Protein AF-A0A5K0XLF0-F1 (afdb_monomer)

Foldseek 3Di:
DCADPPPRHRNPDCVSDDDDVVVVVVCCVVCVPVVVVPPD

Nearest PDB structures (foldseek):
  4s3o-assembly2_B  TM=9.727E-01  e=1.489E-02  Homo sapiens
  6wi7-assembly1_A  TM=9.877E-01  e=5.764E-02  Homo sapiens
  7zuw-assembly1_CC  TM=2.845E-01  e=7.093E+00  Saccharomyces cerevisiae

Mean predicted aligned error: 5.41 Å

Solvent-accessible surface area (backbone atoms only — not comparable to full-atom values): 2703 Å² total; per-residue (Å²): 128,54,41,38,91,90,76,61,51,77,37,89,45,76,84,76,57,76,89,58,69,66,60,52,51,50,48,45,71,76,42,77,63,49,74,76,74,64,77,12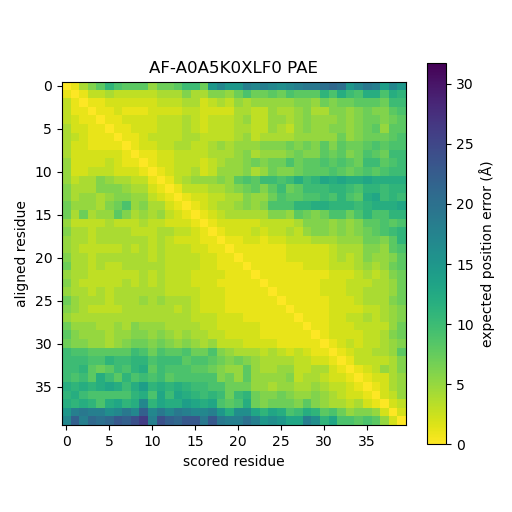4

Sequence (40 aa):
NNECPACRTHCASRRSLRDDPNYD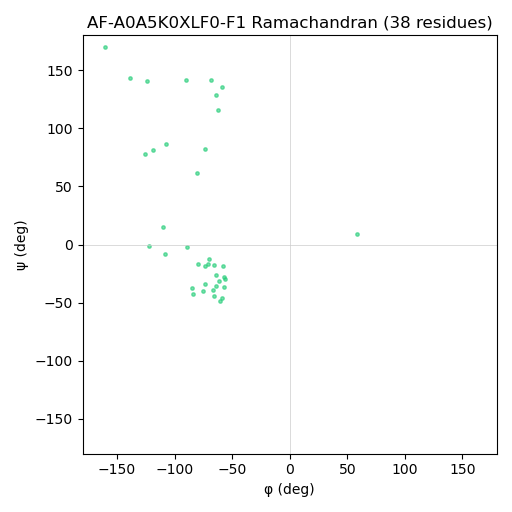ALIAAIYPDIDKYEEE

Organism: NCBI:txid210225

pLDDT: mean 87.59, std 8.04, range [58.0, 96.06]

Radius of gyration: 13.95 Å; Cα contacts (8 Å, |Δi|>4): 17; chains: 1; bounding box: 27×18×32 Å

Secondary structure (DSSP, 8-state):
--B-TTT--B--SGGG----HHHHHHHHHH-TTGGGTS--

Structure (mmCIF, N/CA/C/O backbone):
data_AF-A0A5K0XLF0-F1
#
_entry.id   AF-A0A5K0XLF0-F1
#
loop_
_atom_site.group_PDB
_atom_site.id
_atom_site.type_symbol
_atom_site.label_atom_id
_atom_site.label_alt_id
_atom_site.label_comp_id
_atom_site.label_asym_id
_atom_site.label_entity_id
_atom_site.label_seq_id
_atom_site.pdbx_PDB_ins_code
_atom_site.Cartn_x
_atom_site.Cartn_y
_atom_site.Cartn_z
_atom_site.occupancy
_atom_site.B_iso_or_equiv
_atom_site.auth_seq_id
_atom_site.auth_comp_id
_atom_site.auth_asym_id
_atom_site.auth_atom_id
_atom_site.pdbx_PDB_model_num
ATOM 1 N N . ASN A 1 1 ? 18.406 -0.205 -11.177 1.00 68.75 1 ASN A N 1
ATOM 2 C CA . ASN A 1 1 ? 17.508 -0.367 -12.335 1.00 68.75 1 ASN A CA 1
ATOM 3 C C . ASN A 1 1 ? 16.267 0.466 -12.141 1.00 68.75 1 ASN A C 1
ATOM 5 O O . ASN A 1 1 ? 15.631 0.358 -11.103 1.00 68.75 1 ASN A O 1
ATOM 9 N N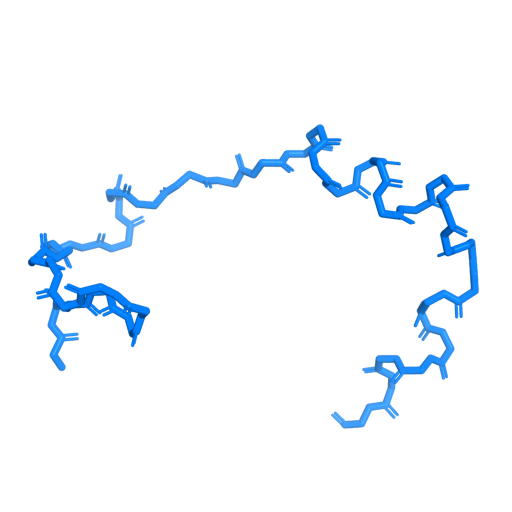 . ASN A 1 2 ? 15.942 1.290 -13.131 1.00 85.31 2 ASN A N 1
ATOM 10 C CA . ASN A 1 2 ? 14.677 2.014 -13.217 1.00 85.31 2 ASN A CA 1
ATOM 11 C C . ASN A 1 2 ? 13.614 1.057 -13.769 1.00 85.31 2 ASN A C 1
ATOM 13 O O . ASN A 1 2 ? 13.119 1.246 -14.871 1.00 85.31 2 ASN A O 1
ATOM 17 N N . GLU A 1 3 ? 13.341 -0.037 -13.062 1.00 92.69 3 GLU A N 1
ATOM 18 C CA . GLU A 1 3 ? 12.461 -1.121 -13.507 1.00 92.69 3 GLU A CA 1
ATOM 19 C C . GLU A 1 3 ? 11.597 -1.585 -12.337 1.00 92.69 3 GLU A C 1
ATOM 21 O O . GLU A 1 3 ? 12.057 -1.624 -11.196 1.00 92.69 3 GLU A O 1
ATOM 26 N N . CYS A 1 4 ? 10.345 -1.939 -12.617 1.00 89.31 4 CYS A N 1
ATOM 27 C CA . CYS A 1 4 ? 9.461 -2.517 -11.616 1.00 89.31 4 CYS A CA 1
ATOM 28 C C . CYS A 1 4 ? 10.009 -3.881 -11.152 1.00 89.31 4 CYS A C 1
ATOM 30 O O . CYS A 1 4 ? 10.248 -4.746 -11.999 1.00 89.31 4 CYS A O 1
ATOM 32 N N . PRO A 1 5 ? 10.153 -4.130 -9.839 1.00 90.88 5 PRO A N 1
ATOM 33 C CA . PRO A 1 5 ? 10.672 -5.402 -9.335 1.00 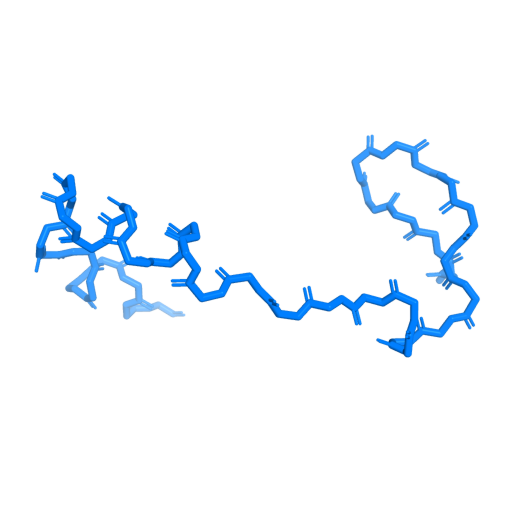90.88 5 PRO A CA 1
ATOM 34 C C . PRO A 1 5 ? 9.762 -6.599 -9.656 1.00 90.88 5 PRO A C 1
ATOM 36 O O . PRO A 1 5 ? 10.256 -7.714 -9.787 1.00 90.88 5 PRO A O 1
ATOM 39 N N . ALA A 1 6 ? 8.455 -6.379 -9.835 1.00 93.50 6 ALA A N 1
ATOM 40 C CA . ALA A 1 6 ? 7.493 -7.447 -10.110 1.00 93.50 6 ALA A CA 1
ATOM 41 C C . ALA A 1 6 ? 7.416 -7.832 -11.599 1.00 93.50 6 ALA A C 1
ATOM 43 O O . ALA A 1 6 ? 7.359 -9.011 -11.933 1.00 93.50 6 ALA A O 1
ATOM 44 N N . CYS A 1 7 ? 7.411 -6.847 -12.505 1.00 94.19 7 CYS A N 1
ATOM 45 C CA . CYS A 1 7 ? 7.144 -7.075 -13.933 1.00 94.19 7 CYS A CA 1
ATOM 46 C C . CYS A 1 7 ? 8.263 -6.617 -14.881 1.00 94.19 7 CYS A C 1
ATOM 48 O O . CYS A 1 7 ? 8.134 -6.782 -16.090 1.00 94.19 7 CYS A O 1
ATOM 50 N N . ARG A 1 8 ? 9.356 -6.044 -14.357 1.00 89.81 8 ARG A N 1
ATOM 51 C CA . ARG A 1 8 ? 10.517 -5.511 -15.103 1.00 89.81 8 ARG A CA 1
ATOM 52 C C . ARG A 1 8 ? 10.214 -4.407 -16.123 1.00 89.81 8 ARG A C 1
ATOM 54 O O . ARG A 1 8 ? 11.107 -3.986 -16.849 1.00 89.81 8 ARG A O 1
ATOM 61 N N . THR A 1 9 ? 8.992 -3.879 -1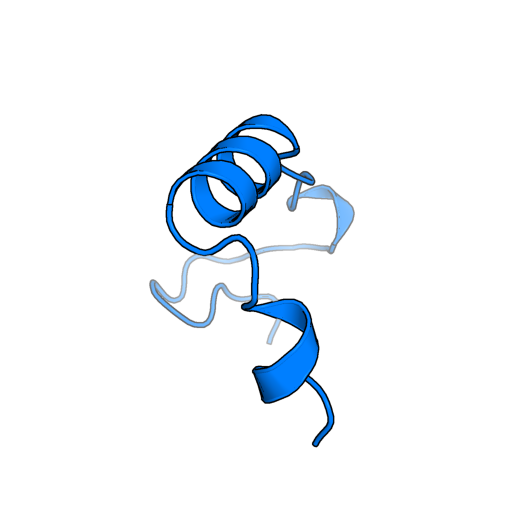6.154 1.00 91.00 9 THR A N 1
ATOM 62 C CA . THR A 1 9 ? 8.660 -2.687 -16.944 1.00 91.00 9 THR A CA 1
ATOM 63 C C . THR A 1 9 ? 9.523 -1.508 -16.505 1.00 91.00 9 THR A C 1
ATOM 65 O O . THR A 1 9 ? 9.666 -1.259 -15.307 1.00 91.00 9 THR A O 1
ATOM 68 N N . HIS A 1 10 ? 10.068 -0.758 -17.464 1.00 90.38 10 HIS A N 1
ATOM 69 C CA . HIS A 1 10 ? 10.892 0.414 -17.181 1.00 90.38 10 HIS A CA 1
ATOM 70 C C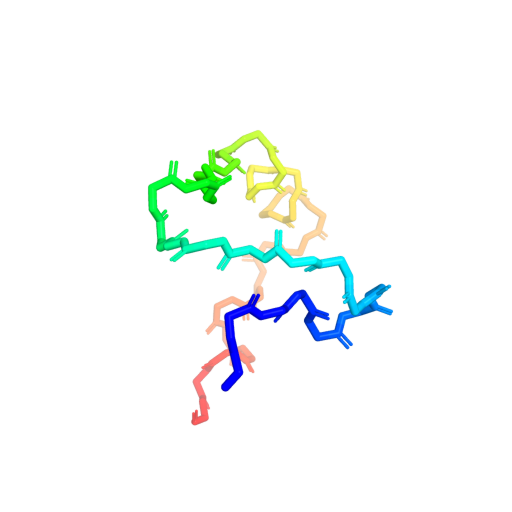 . HIS A 1 10 ? 10.088 1.492 -16.427 1.00 90.38 10 HIS A C 1
ATOM 72 O O . HIS A 1 10 ? 9.137 2.072 -16.951 1.00 90.38 10 HIS A O 1
ATOM 78 N N . CYS A 1 11 ? 10.490 1.770 -15.190 1.00 89.88 11 CYS A N 1
ATOM 79 C CA . CYS A 1 11 ? 9.958 2.790 -14.298 1.00 89.88 11 CYS A CA 1
ATOM 80 C C . CYS A 1 11 ? 10.981 3.928 -14.183 1.00 89.88 11 CYS A C 1
ATOM 82 O O . CYS A 1 11 ? 11.829 3.934 -13.292 1.00 89.88 11 CYS A O 1
ATOM 84 N N . ALA A 1 12 ? 10.906 4.885 -15.112 1.00 85.19 12 ALA A N 1
ATOM 85 C CA . ALA A 1 12 ? 11.936 5.902 -15.352 1.00 85.19 12 ALA A CA 1
ATOM 86 C C . ALA A 1 12 ? 12.312 6.751 -14.124 1.00 85.19 12 ALA A C 1
ATOM 88 O O . ALA A 1 12 ? 13.437 7.238 -14.033 1.00 85.19 12 ALA A O 1
ATOM 89 N N . SER A 1 13 ? 11.379 6.968 -13.194 1.00 85.69 13 SER A N 1
ATOM 90 C CA . SER A 1 13 ? 11.648 7.660 -11.932 1.00 85.69 13 SER A CA 1
ATOM 91 C C . SER A 1 13 ? 10.576 7.343 -10.892 1.00 85.69 13 SER A C 1
ATOM 93 O O . SER A 1 13 ? 9.500 6.851 -11.231 1.00 85.69 13 SER A O 1
ATOM 95 N N . ARG A 1 14 ? 10.809 7.745 -9.636 1.00 81.31 14 ARG A N 1
ATOM 96 C CA . ARG A 1 14 ? 9.783 7.715 -8.577 1.00 81.31 14 ARG A CA 1
ATOM 97 C C . ARG A 1 14 ? 8.525 8.528 -8.910 1.00 81.31 14 ARG A C 1
ATOM 99 O O . ARG A 1 14 ? 7.495 8.268 -8.316 1.00 81.31 14 ARG A O 1
ATOM 106 N N . ARG A 1 15 ? 8.565 9.463 -9.871 1.00 85.19 15 ARG A N 1
ATOM 107 C CA . ARG A 1 15 ? 7.372 10.215 -10.316 1.00 85.19 15 ARG A CA 1
ATOM 108 C C . ARG A 1 15 ? 6.382 9.359 -11.112 1.00 85.19 15 ARG A C 1
ATOM 110 O O .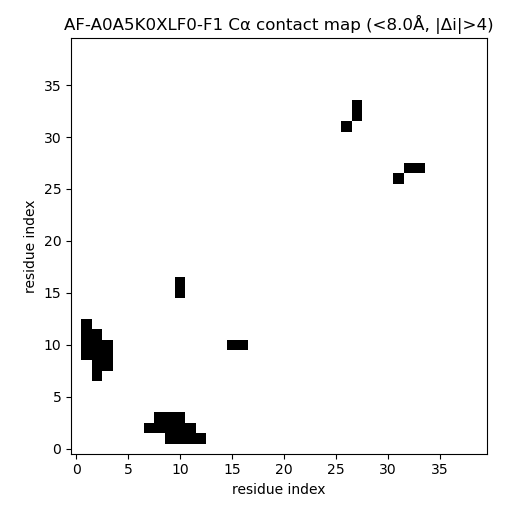 ARG A 1 15 ? 5.248 9.777 -11.312 1.00 85.19 15 ARG A O 1
ATOM 117 N N . SER A 1 16 ? 6.825 8.204 -11.610 1.00 83.19 16 SER A N 1
ATOM 118 C CA . SER A 1 16 ? 5.961 7.220 -12.267 1.00 83.19 16 SER A CA 1
ATOM 119 C C . SER A 1 16 ? 5.191 6.363 -11.259 1.00 83.19 16 SER A C 1
ATOM 121 O O . SER A 1 16 ? 4.211 5.732 -11.640 1.00 83.19 16 SER A O 1
ATOM 123 N N . LEU A 1 17 ? 5.623 6.353 -9.994 1.00 89.50 17 LEU A N 1
ATOM 124 C CA . LEU A 1 17 ? 4.922 5.709 -8.890 1.00 89.50 17 LEU A CA 1
ATOM 125 C C . LEU A 1 17 ? 3.960 6.720 -8.260 1.00 89.50 17 LEU A C 1
ATOM 127 O O . LEU A 1 17 ? 4.273 7.908 -8.155 1.00 89.50 17 LEU A O 1
ATOM 131 N N . ARG A 1 18 ? 2.782 6.243 -7.868 1.00 91.12 18 ARG A N 1
ATOM 132 C CA . ARG A 1 18 ? 1.792 7.007 -7.109 1.00 91.12 18 ARG A CA 1
ATOM 133 C C . ARG A 1 18 ? 1.474 6.235 -5.844 1.00 91.12 18 ARG A C 1
ATOM 135 O O . ARG A 1 18 ? 1.370 5.013 -5.907 1.00 91.12 18 ARG A O 1
ATOM 142 N N . ASP A 1 19 ? 1.311 6.962 -4.750 1.00 91.94 19 ASP A N 1
ATOM 143 C CA . ASP A 1 19 ? 0.810 6.397 -3.503 1.00 91.94 19 ASP A CA 1
ATOM 144 C C . ASP A 1 19 ? -0.669 6.014 -3.691 1.00 91.94 19 ASP A C 1
ATOM 146 O O . ASP A 1 19 ? -1.411 6.727 -4.381 1.00 91.94 19 ASP A O 1
ATOM 150 N N . ASP A 1 20 ? -1.091 4.888 -3.113 1.00 94.38 20 ASP A N 1
ATOM 151 C CA . ASP A 1 20 ? -2.466 4.381 -3.201 1.00 94.38 20 ASP A CA 1
ATOM 152 C C . ASP A 1 20 ? -3.109 4.296 -1.804 1.00 94.38 20 ASP A C 1
ATOM 154 O O . ASP A 1 20 ? -3.192 3.217 -1.214 1.00 94.38 20 ASP A O 1
ATOM 158 N N . PRO A 1 21 ? -3.626 5.424 -1.279 1.00 94.62 21 PRO A N 1
ATOM 159 C CA . PRO A 1 21 ? -4.202 5.468 0.064 1.00 94.62 21 PRO A CA 1
ATOM 160 C C . PRO A 1 21 ? -5.477 4.623 0.209 1.00 94.62 21 PRO A C 1
ATOM 162 O O . PRO A 1 21 ? -5.885 4.314 1.327 1.00 94.62 21 PRO A O 1
ATOM 165 N N . ASN A 1 22 ? -6.137 4.250 -0.896 1.00 96.06 22 ASN A N 1
ATOM 166 C CA . ASN A 1 22 ? -7.317 3.387 -0.834 1.00 96.06 22 ASN A CA 1
ATOM 167 C C . ASN A 1 22 ? -6.915 1.940 -0.560 1.00 96.06 22 ASN A C 1
ATOM 169 O O . ASN A 1 22 ? -7.593 1.251 0.204 1.00 96.06 22 ASN A O 1
ATOM 173 N N . TYR A 1 23 ? -5.827 1.483 -1.183 1.00 94.44 23 TYR A N 1
ATOM 174 C CA . TYR A 1 23 ? -5.282 0.161 -0.908 1.00 94.44 23 TYR A CA 1
ATOM 175 C C . TYR A 1 23 ? -4.735 0.088 0.523 1.00 94.44 23 TYR A C 1
ATOM 177 O O . TYR A 1 23 ? -5.016 -0.884 1.223 1.00 94.44 23 TYR A O 1
ATOM 185 N N . ASP A 1 24 ? -4.091 1.157 1.000 1.00 91.50 24 ASP A N 1
ATOM 186 C CA . ASP A 1 24 ? -3.646 1.273 2.396 1.00 91.50 24 ASP A CA 1
ATOM 1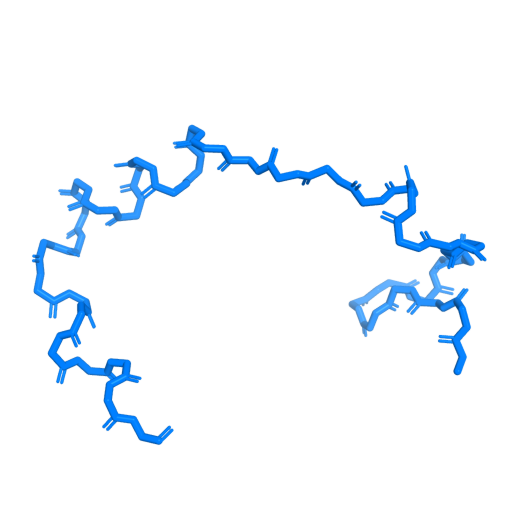87 C C . ASP A 1 24 ? -4.829 1.164 3.378 1.00 91.50 24 ASP A C 1
ATOM 189 O O . ASP A 1 24 ? -4.793 0.384 4.332 1.00 91.50 24 ASP A O 1
ATOM 193 N N . ALA A 1 25 ? -5.933 1.875 3.114 1.00 94.31 25 ALA A N 1
ATOM 194 C CA . ALA A 1 25 ? -7.140 1.809 3.942 1.00 94.31 25 ALA A CA 1
ATOM 195 C C . ALA A 1 25 ? -7.796 0.416 3.933 1.00 94.31 25 ALA A C 1
ATOM 197 O O . ALA A 1 25 ? -8.330 -0.027 4.952 1.00 94.31 25 ALA A O 1
ATOM 198 N N . LEU A 1 26 ? -7.754 -0.286 2.795 1.00 95.38 26 LEU A N 1
ATOM 199 C CA . LEU A 1 26 ? -8.243 -1.659 2.690 1.00 95.38 26 LEU A CA 1
ATOM 200 C C . LEU A 1 26 ? -7.397 -2.614 3.539 1.00 95.38 26 LEU A C 1
ATOM 202 O O . LEU A 1 26 ? -7.959 -3.446 4.252 1.00 95.38 26 LEU A O 1
ATOM 206 N N . ILE A 1 27 ? -6.069 -2.483 3.488 1.00 92.44 27 ILE A N 1
ATOM 207 C CA . ILE A 1 27 ? -5.157 -3.285 4.309 1.00 92.44 27 ILE A CA 1
ATOM 208 C C . ILE A 1 27 ? -5.444 -3.039 5.792 1.00 92.44 27 ILE A C 1
ATOM 210 O O . ILE A 1 27 ? -5.667 -4.005 6.516 1.00 92.44 27 ILE A O 1
ATOM 214 N N . ALA A 1 28 ? -5.548 -1.779 6.224 1.00 92.06 28 ALA A N 1
ATOM 215 C CA . ALA A 1 28 ? -5.841 -1.428 7.617 1.00 92.06 28 ALA A CA 1
ATOM 216 C C . ALA A 1 28 ? -7.207 -1.956 8.104 1.00 92.06 28 ALA A C 1
ATOM 218 O O . ALA A 1 28 ? -7.368 -2.295 9.276 1.00 92.06 28 ALA A O 1
ATOM 219 N N . ALA A 1 29 ? -8.199 -2.055 7.213 1.00 93.06 29 ALA A N 1
ATOM 220 C CA . ALA A 1 29 ? -9.508 -2.617 7.544 1.00 93.06 29 ALA A CA 1
ATOM 221 C C . ALA A 1 29 ? -9.484 -4.148 7.707 1.00 93.06 29 ALA A C 1
ATOM 223 O O . ALA A 1 29 ? -10.246 -4.687 8.511 1.00 93.06 29 ALA A O 1
ATOM 224 N N . ILE A 1 30 ? -8.645 -4.850 6.939 1.00 94.81 30 ILE A N 1
ATOM 225 C CA . ILE A 1 30 ? -8.526 -6.318 6.985 1.00 94.81 30 ILE A CA 1
ATOM 226 C C . ILE A 1 30 ? -7.558 -6.756 8.094 1.00 94.81 30 ILE A C 1
ATOM 228 O O . ILE A 1 30 ? -7.815 -7.748 8.776 1.00 94.81 30 ILE A O 1
ATOM 232 N N . TYR A 1 31 ? -6.477 -6.003 8.292 1.00 92.69 31 TYR A N 1
ATOM 233 C CA . TYR A 1 31 ? -5.400 -6.275 9.241 1.00 92.69 31 TYR A CA 1
ATOM 234 C C . TYR A 1 31 ? -5.180 -5.061 10.162 1.00 92.69 31 TYR A C 1
ATOM 236 O O . TYR A 1 31 ? -4.238 -4.294 9.968 1.00 92.69 31 TYR A O 1
ATOM 244 N N . PRO A 1 32 ? -6.040 -4.863 11.177 1.00 86.81 32 PRO A N 1
ATOM 245 C CA . PRO A 1 32 ? -5.979 -3.691 12.054 1.00 86.81 32 PRO A CA 1
ATOM 246 C C . PRO A 1 32 ? -4.771 -3.687 13.002 1.00 86.81 32 PRO A C 1
ATOM 248 O O . PRO A 1 32 ? -4.503 -2.682 13.654 1.00 86.81 32 PRO A O 1
ATOM 251 N N . ASP A 1 33 ? -4.068 -4.811 13.132 1.00 88.50 33 ASP A N 1
ATOM 252 C CA . ASP A 1 33 ? -2.873 -4.980 13.954 1.00 88.50 33 ASP A CA 1
ATOM 253 C C . ASP A 1 33 ? -1.592 -5.167 13.126 1.00 88.50 33 ASP A C 1
ATOM 255 O O . ASP A 1 33 ? -0.574 -5.566 13.691 1.00 88.50 33 ASP A O 1
ATOM 259 N N . ILE A 1 34 ? -1.621 -4.851 11.822 1.00 86.44 34 ILE A N 1
ATOM 260 C CA . ILE A 1 34 ? -0.464 -4.983 10.918 1.00 86.44 34 ILE A CA 1
ATOM 261 C C . ILE A 1 34 ? 0.754 -4.184 11.397 1.00 86.44 34 ILE A C 1
ATOM 263 O O . ILE A 1 34 ? 1.866 -4.702 11.358 1.00 86.44 34 ILE A O 1
ATOM 267 N N . ASP A 1 35 ? 0.530 -3.006 11.988 1.00 82.69 35 ASP A N 1
ATOM 268 C CA . ASP A 1 35 ? 1.583 -2.147 12.542 1.00 82.69 35 ASP A CA 1
ATOM 269 C C . ASP A 1 35 ? 2.440 -2.864 13.603 1.00 82.69 35 ASP A C 1
ATOM 271 O O . ASP A 1 35 ? 3.613 -2.547 13.773 1.00 82.69 35 ASP A O 1
ATOM 275 N N . LYS A 1 36 ? 1.888 -3.863 14.313 1.00 81.06 36 LYS A N 1
ATOM 276 C CA . LYS A 1 36 ? 2.637 -4.643 15.317 1.00 81.06 36 LYS A CA 1
ATOM 277 C C . LYS A 1 36 ? 3.629 -5.629 14.702 1.00 81.06 36 LYS A C 1
ATOM 279 O O . LYS A 1 36 ? 4.492 -6.129 15.417 1.00 81.06 36 LYS A O 1
ATOM 284 N N . TYR A 1 37 ? 3.459 -5.960 13.426 1.00 78.50 37 TYR A N 1
ATOM 285 C CA . TYR A 1 37 ? 4.277 -6.933 12.702 1.00 78.50 37 TYR A CA 1
ATOM 286 C C . TYR A 1 37 ? 5.199 -6.269 11.671 1.00 78.50 37 TYR A C 1
ATOM 288 O O . TYR A 1 37 ? 6.054 -6.950 11.118 1.00 78.50 37 TYR A O 1
ATOM 296 N N . GLU A 1 38 ? 5.042 -4.963 11.424 1.00 79.19 38 GLU A N 1
ATOM 297 C CA . GLU A 1 38 ? 5.950 -4.163 10.590 1.00 79.19 38 GLU A CA 1
ATOM 298 C C . GLU A 1 38 ? 7.114 -3.527 11.384 1.00 79.19 38 GLU A C 1
ATOM 300 O O . GLU A 1 38 ? 7.989 -2.905 10.784 1.00 79.19 38 GLU A O 1
ATOM 305 N N . GLU A 1 39 ? 7.178 -3.698 12.713 1.00 68.00 39 GLU A N 1
ATOM 306 C CA . GLU A 1 39 ? 8.379 -3.386 13.509 1.00 68.00 39 GLU A CA 1
ATOM 307 C C . GLU A 1 39 ? 9.479 -4.446 13.278 1.00 68.00 39 GLU A C 1
ATOM 309 O O . GLU A 1 39 ? 9.638 -5.369 14.078 1.00 68.00 39 GLU A O 1
ATOM 314 N N . GLU A 1 40 ? 10.257 -4.315 12.196 1.00 58.00 40 GLU A N 1
ATOM 315 C CA . GLU A 1 40 ? 11.530 -5.041 11.988 1.00 58.00 40 GLU A CA 1
ATOM 316 C C . GLU A 1 40 ? 12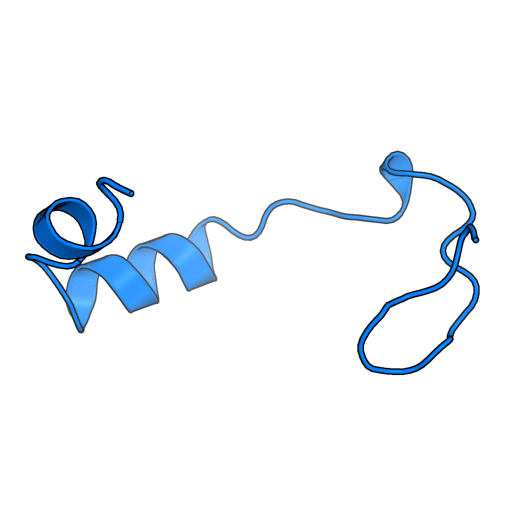.589 -4.205 11.245 1.00 58.00 40 GLU A C 1
ATOM 318 O O . GLU A 1 40 ? 12.294 -3.658 10.156 1.00 58.00 40 GLU A O 1
#

InterPro domains:
  IPR044592 Putative E3 ubiquitin-protein ligase RING1a/b [PTHR46537] (1-40)